Protein AF-A0A2V7A3V3-F1 (afdb_monomer_lite)

Structure (mmCIF, N/CA/C/O backbone):
data_AF-A0A2V7A3V3-F1
#
_entry.id   AF-A0A2V7A3V3-F1
#
loop_
_atom_site.group_PDB
_atom_site.id
_atom_site.type_symbol
_atom_site.label_atom_id
_atom_site.label_alt_id
_atom_site.label_comp_id
_atom_site.label_asym_id
_atom_site.label_entity_id
_atom_site.label_seq_id
_atom_site.pdbx_PDB_ins_code
_atom_site.Cartn_x
_atom_site.Cartn_y
_atom_site.Cartn_z
_atom_site.occupancy
_atom_site.B_iso_or_equiv
_atom_site.auth_seq_id
_atom_site.auth_comp_id
_atom_site.auth_asym_id
_atom_site.auth_atom_id
_atom_site.pdbx_PDB_model_num
ATOM 1 N N . MET A 1 1 ? 21.902 1.970 -16.584 1.00 77.25 1 MET A N 1
ATOM 2 C CA . MET A 1 1 ? 20.465 1.718 -16.342 1.00 77.25 1 MET A CA 1
ATOM 3 C C . MET A 1 1 ? 19.648 1.904 -17.606 1.00 77.25 1 MET A C 1
ATOM 5 O O . MET A 1 1 ? 19.144 0.913 -18.102 1.00 77.25 1 MET A O 1
ATOM 9 N N . VAL A 1 2 ? 19.573 3.118 -18.172 1.00 84.94 2 VAL A N 1
ATOM 10 C CA . VAL A 1 2 ? 18.713 3.407 -19.340 1.00 84.94 2 VAL A CA 1
ATOM 11 C C . VAL A 1 2 ? 19.035 2.524 -20.550 1.00 84.94 2 VAL A C 1
ATOM 13 O O . VAL A 1 2 ? 18.157 1.834 -21.046 1.00 84.94 2 VAL A O 1
ATOM 16 N N . HIS A 1 3 ? 20.302 2.446 -20.965 1.00 87.75 3 HIS A N 1
ATOM 17 C CA . HIS A 1 3 ? 20.702 1.593 -22.096 1.00 87.75 3 HIS A CA 1
ATOM 18 C C . HIS A 1 3 ? 20.545 0.089 -21.841 1.00 87.75 3 HIS A C 1
ATOM 20 O O . HIS A 1 3 ? 20.421 -0.682 -22.783 1.00 87.75 3 HIS A O 1
ATOM 26 N N . THR A 1 4 ? 20.586 -0.340 -20.576 1.00 89.12 4 THR A N 1
ATOM 27 C CA . THR A 1 4 ? 20.538 -1.759 -20.202 1.00 89.12 4 THR A CA 1
ATOM 28 C C . THR A 1 4 ? 19.137 -2.227 -19.818 1.00 89.12 4 THR A C 1
ATOM 30 O O . THR A 1 4 ? 18.958 -3.419 -19.594 1.00 89.12 4 THR A O 1
ATOM 33 N N . GLY A 1 5 ? 18.174 -1.313 -19.646 1.00 88.62 5 GLY A N 1
ATOM 34 C CA . GLY A 1 5 ? 16.851 -1.605 -19.081 1.00 88.62 5 GLY A CA 1
ATOM 35 C C . GLY A 1 5 ? 16.877 -2.127 -17.637 1.00 88.62 5 GLY A C 1
ATOM 36 O O . GLY A 1 5 ? 15.858 -2.576 -17.126 1.00 88.62 5 GLY A O 1
ATOM 37 N N . LYS A 1 6 ? 18.039 -2.094 -16.970 1.00 91.19 6 LYS A N 1
ATOM 38 C CA . LYS A 1 6 ? 18.221 -2.601 -15.602 1.00 91.19 6 LYS A CA 1
ATOM 39 C C . LYS A 1 6 ? 18.203 -1.437 -14.631 1.00 91.19 6 LYS A C 1
ATOM 41 O O . LYS A 1 6 ? 19.107 -0.598 -14.678 1.00 91.19 6 LYS A O 1
ATOM 46 N N . TYR A 1 7 ? 17.202 -1.424 -13.761 1.00 90.38 7 TYR A N 1
ATOM 47 C CA . TYR A 1 7 ? 16.979 -0.393 -12.755 1.00 90.38 7 TYR A CA 1
ATOM 48 C C . TYR A 1 7 ? 17.013 -1.014 -11.350 1.00 90.38 7 TYR A C 1
ATOM 50 O O . TYR A 1 7 ? 15.969 -1.418 -10.834 1.00 90.38 7 TYR A O 1
ATOM 58 N N . PRO A 1 8 ? 18.203 -1.153 -10.732 1.00 87.50 8 PRO A N 1
ATOM 59 C CA . PRO A 1 8 ? 18.327 -1.716 -9.392 1.00 87.50 8 PRO A CA 1
ATOM 60 C C . PRO A 1 8 ? 17.521 -0.916 -8.369 1.00 87.50 8 PRO A C 1
ATOM 62 O O . PRO A 1 8 ? 17.554 0.311 -8.375 1.00 87.50 8 PRO A O 1
ATOM 65 N N . GLY A 1 9 ? 16.798 -1.617 -7.496 1.00 82.38 9 GLY A N 1
ATOM 66 C CA . GLY A 1 9 ? 15.999 -1.005 -6.430 1.00 82.38 9 GLY A CA 1
ATOM 67 C C . GLY A 1 9 ? 14.654 -0.411 -6.865 1.00 82.38 9 GLY A C 1
ATOM 68 O O . GLY A 1 9 ? 13.915 0.040 -5.998 1.00 82.38 9 GLY A O 1
ATOM 69 N N . LEU A 1 10 ? 14.306 -0.421 -8.161 1.00 87.19 10 LEU A N 1
ATOM 70 C CA . LEU A 1 10 ? 13.029 0.134 -8.648 1.00 87.19 10 LEU A CA 1
ATOM 71 C C . LEU A 1 10 ? 11.873 -0.876 -8.660 1.00 87.19 10 LEU A C 1
ATOM 73 O O . LEU A 1 10 ? 10.713 -0.472 -8.703 1.00 87.19 10 LEU A O 1
ATOM 77 N N . TYR A 1 11 ? 12.167 -2.175 -8.638 1.00 87.62 11 TYR A N 1
ATOM 78 C CA . TYR A 1 11 ? 11.153 -3.223 -8.615 1.00 87.62 11 TYR A CA 1
ATOM 79 C C . TYR A 1 11 ? 11.307 -4.074 -7.358 1.00 87.62 11 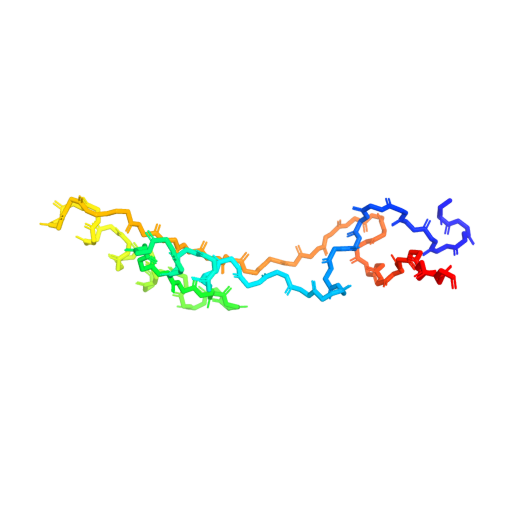TYR A C 1
ATOM 81 O O . TYR A 1 11 ? 12.293 -4.791 -7.203 1.00 87.62 11 TYR A O 1
ATOM 89 N N . LEU A 1 12 ? 10.327 -3.965 -6.461 1.00 82.62 12 LEU A N 1
ATOM 90 C CA . LEU A 1 12 ? 10.259 -4.702 -5.194 1.00 82.62 12 LEU A CA 1
ATOM 91 C C . LEU A 1 12 ? 9.105 -5.719 -5.183 1.00 82.62 12 LEU A C 1
ATOM 93 O O . LEU A 1 12 ? 8.814 -6.305 -4.148 1.00 82.62 12 LEU A O 1
ATOM 97 N N . ASP A 1 13 ? 8.465 -5.939 -6.336 1.00 86.94 13 ASP A N 1
ATOM 98 C CA . ASP A 1 13 ? 7.221 -6.706 -6.457 1.00 86.94 13 ASP A CA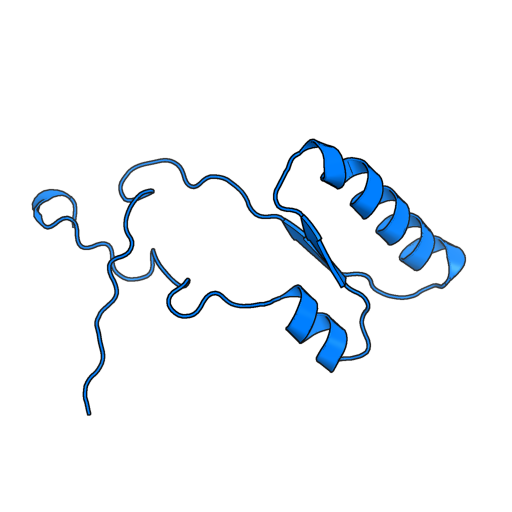 1
ATOM 99 C C . ASP A 1 13 ? 7.426 -8.186 -6.849 1.00 86.94 13 ASP A C 1
ATOM 101 O O . ASP A 1 13 ? 6.512 -8.845 -7.348 1.00 86.94 13 ASP A O 1
ATOM 105 N N . ALA A 1 14 ? 8.610 -8.744 -6.573 1.00 85.44 14 ALA A N 1
ATOM 106 C CA . ALA A 1 14 ? 8.939 -10.157 -6.794 1.00 85.44 14 ALA A CA 1
ATOM 107 C C . ALA A 1 14 ? 9.488 -10.838 -5.519 1.00 85.44 14 ALA A C 1
ATOM 109 O O . ALA A 1 14 ? 10.698 -11.040 -5.408 1.00 85.44 14 ALA A O 1
ATOM 110 N N . PRO A 1 15 ? 8.618 -11.230 -4.564 1.00 86.50 15 PRO A N 1
ATOM 111 C CA . PRO A 1 15 ? 7.158 -11.092 -4.583 1.00 86.50 15 PRO A CA 1
ATOM 112 C C . PRO A 1 15 ? 6.672 -9.718 -4.097 1.00 86.50 15 PRO A C 1
ATOM 114 O O . PRO A 1 15 ? 7.310 -9.076 -3.268 1.00 86.50 15 PRO A O 1
ATOM 117 N N . ALA A 1 16 ? 5.498 -9.298 -4.575 1.00 87.81 16 ALA A N 1
ATOM 118 C CA . ALA A 1 16 ? 4.824 -8.099 -4.089 1.00 87.81 16 ALA A CA 1
ATOM 119 C C . ALA A 1 16 ? 4.476 -8.223 -2.606 1.00 87.81 16 ALA A C 1
ATOM 121 O O . ALA A 1 16 ? 3.965 -9.248 -2.149 1.00 87.81 16 ALA A O 1
ATOM 122 N N . THR A 1 17 ? 4.735 -7.152 -1.859 1.00 91.25 17 THR A N 1
ATOM 123 C CA . THR A 1 17 ? 4.440 -7.108 -0.426 1.00 91.25 17 THR A CA 1
ATOM 124 C C . THR A 1 17 ? 2.944 -6.868 -0.199 1.00 91.25 17 THR A C 1
ATOM 126 O O . THR A 1 17 ? 2.390 -5.867 -0.659 1.00 91.25 17 THR A O 1
ATOM 129 N N . ASP A 1 18 ? 2.285 -7.765 0.541 1.00 93.50 18 ASP A N 1
ATOM 130 C CA . ASP A 1 18 ? 0.909 -7.572 1.021 1.00 93.50 18 ASP A CA 1
ATOM 131 C C . ASP A 1 18 ? 0.909 -6.728 2.306 1.00 93.50 18 ASP A C 1
ATOM 133 O O . ASP A 1 18 ? 0.888 -7.254 3.421 1.00 93.50 18 ASP A O 1
ATOM 137 N N . TYR A 1 19 ? 0.945 -5.401 2.163 1.00 95.94 19 TYR A N 1
ATOM 138 C CA . TYR A 1 19 ? 0.937 -4.482 3.307 1.00 95.94 19 TYR A CA 1
ATOM 139 C C . TYR A 1 19 ? -0.354 -4.559 4.129 1.00 95.94 19 TYR A C 1
ATOM 141 O O . TYR A 1 19 ? -0.312 -4.399 5.349 1.00 95.94 19 TYR A O 1
ATOM 149 N N . ALA A 1 20 ? -1.493 -4.846 3.494 1.00 96.69 20 ALA A N 1
ATOM 150 C CA . ALA A 1 20 ? -2.752 -5.045 4.204 1.00 96.69 20 ALA A CA 1
ATOM 151 C C . ALA A 1 20 ? -2.710 -6.335 5.045 1.00 96.69 20 ALA A C 1
ATOM 153 O O . ALA A 1 20 ? -3.175 -6.355 6.183 1.00 96.69 20 ALA A O 1
ATOM 154 N N . GLY A 1 21 ? -2.111 -7.404 4.519 1.00 96.75 21 GLY A N 1
ATOM 155 C CA . GLY A 1 21 ? -1.831 -8.639 5.255 1.00 96.75 21 GLY A CA 1
ATOM 156 C C . GLY A 1 21 ? -0.873 -8.436 6.421 1.00 96.75 21 GLY A C 1
ATOM 157 O O . GLY A 1 21 ? -1.153 -8.913 7.522 1.00 96.75 21 GLY A O 1
ATOM 158 N N . LEU A 1 22 ? 0.203 -7.673 6.213 1.00 96.94 22 LEU A N 1
ATOM 159 C CA . LEU A 1 22 ? 1.132 -7.299 7.282 1.00 96.94 22 LEU A CA 1
ATOM 160 C C . LEU A 1 22 ? 0.435 -6.496 8.386 1.00 96.94 22 LEU A C 1
ATOM 162 O O . LEU A 1 22 ? 0.646 -6.776 9.561 1.00 96.94 22 LEU A O 1
ATOM 166 N N . ALA A 1 23 ? -0.438 -5.548 8.037 1.00 97.75 23 ALA A N 1
ATOM 167 C CA . ALA A 1 23 ? -1.238 -4.823 9.023 1.00 97.75 23 ALA A CA 1
ATOM 168 C C . ALA A 1 23 ? -2.110 -5.786 9.846 1.00 97.75 23 ALA A C 1
ATOM 170 O O . ALA A 1 23 ? -2.077 -5.763 11.081 1.00 97.75 23 ALA A O 1
ATOM 171 N N . ARG A 1 24 ? -2.811 -6.707 9.168 1.00 97.62 24 ARG A N 1
ATOM 172 C CA . ARG A 1 24 ? -3.665 -7.711 9.823 1.00 97.62 24 ARG A CA 1
ATOM 173 C C . ARG A 1 24 ? -2.882 -8.615 10.767 1.00 97.62 24 ARG A C 1
ATOM 175 O O . ARG A 1 24 ? -3.388 -8.940 11.838 1.00 97.62 24 ARG A O 1
ATOM 182 N N . SER A 1 25 ? -1.643 -8.975 10.430 1.00 97.88 25 SER A N 1
ATOM 183 C CA . SER A 1 25 ? -0.797 -9.787 11.314 1.00 97.88 25 SER A CA 1
ATOM 184 C C . SER A 1 25 ? -0.435 -9.073 12.623 1.00 97.88 25 SER A C 1
ATOM 186 O O . SER A 1 25 ? -0.055 -9.735 13.583 1.00 97.88 25 SER A O 1
ATOM 188 N N . GLN A 1 26 ? -0.537 -7.741 12.665 1.00 97.31 26 GLN A N 1
ATOM 189 C CA . GLN A 1 26 ? -0.309 -6.913 13.854 1.00 97.31 26 GLN A CA 1
ATOM 190 C C . GLN A 1 26 ? -1.619 -6.523 14.563 1.00 97.31 26 GLN A C 1
ATOM 192 O O . GLN A 1 26 ? -1.617 -5.664 15.441 1.00 97.31 26 GLN A O 1
ATOM 197 N N . GLY A 1 27 ? -2.754 -7.118 14.177 1.00 97.19 27 GLY A N 1
ATOM 198 C CA . GLY A 1 27 ? -4.070 -6.784 14.730 1.00 97.19 27 GLY A CA 1
ATOM 199 C C . GLY A 1 27 ? -4.670 -5.481 14.191 1.00 97.19 27 GLY A C 1
ATOM 200 O O . GLY A 1 27 ? -5.646 -4.985 14.752 1.00 97.19 27 GLY A O 1
ATOM 201 N N . VAL A 1 28 ? -4.111 -4.925 13.112 1.00 98.25 28 VAL A N 1
ATOM 202 C CA . VAL A 1 28 ? -4.618 -3.719 12.448 1.00 98.25 28 VAL A CA 1
ATOM 203 C C . VAL A 1 28 ? -5.435 -4.122 11.226 1.00 98.25 28 VAL A C 1
ATOM 205 O O . VAL A 1 28 ? -4.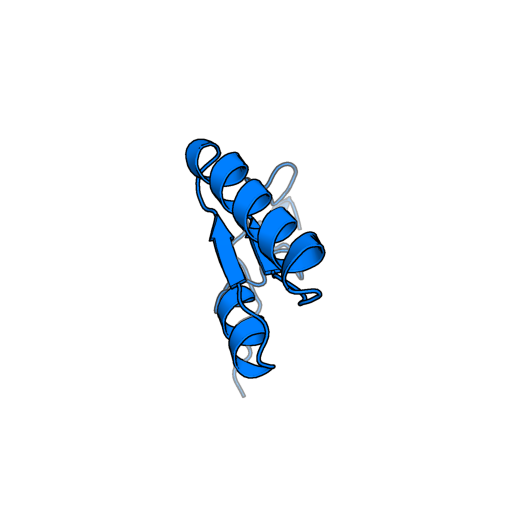955 -4.830 10.345 1.00 98.25 28 VAL A O 1
ATOM 208 N N . GLU A 1 29 ? -6.685 -3.672 11.149 1.00 97.81 29 GLU A N 1
ATOM 209 C CA . GLU A 1 29 ? -7.490 -3.887 9.947 1.00 97.81 29 GLU A CA 1
ATOM 210 C C . GLU A 1 29 ? -6.891 -3.122 8.762 1.00 97.81 29 GLU A C 1
ATOM 212 O O . GLU A 1 29 ? -6.403 -1.997 8.896 1.00 97.81 29 GLU A O 1
ATOM 217 N N . GLY A 1 30 ? -6.936 -3.732 7.581 1.00 96.56 30 GLY A N 1
ATOM 218 C CA . GLY A 1 30 ? -6.479 -3.066 6.378 1.00 96.56 30 GLY A CA 1
ATOM 219 C C . GLY A 1 30 ? -6.915 -3.750 5.097 1.00 96.56 30 GLY A C 1
ATOM 220 O O . GLY A 1 30 ? -7.189 -4.956 5.067 1.00 96.56 30 GLY A O 1
ATOM 221 N N . GLU A 1 31 ? -6.954 -2.954 4.036 1.00 97.81 31 GLU A N 1
ATOM 222 C CA . GLU A 1 31 ? -7.405 -3.343 2.703 1.00 97.81 31 GLU A CA 1
ATOM 223 C C . GLU A 1 31 ? -6.500 -2.768 1.608 1.00 97.81 31 GLU A C 1
ATOM 225 O O . GLU A 1 31 ? -5.821 -1.760 1.810 1.00 97.81 31 GLU A O 1
ATOM 230 N N . THR A 1 32 ? -6.512 -3.402 0.434 1.00 97.56 32 THR A N 1
ATOM 231 C CA . THR A 1 32 ? -5.788 -2.925 -0.749 1.00 97.56 32 THR A CA 1
ATOM 232 C C . THR A 1 32 ? -6.765 -2.316 -1.747 1.00 97.56 32 THR A C 1
ATOM 234 O O . THR A 1 32 ? -7.686 -2.992 -2.209 1.00 97.56 32 THR A O 1
ATOM 237 N N . VAL A 1 33 ? -6.523 -1.069 -2.145 1.00 98.00 33 VAL A N 1
ATOM 238 C CA . VAL A 1 33 ? -7.292 -0.365 -3.178 1.00 98.00 33 VAL A CA 1
ATOM 239 C C . VAL A 1 33 ? -6.521 -0.421 -4.491 1.00 98.00 33 VAL A C 1
ATOM 241 O O . VAL A 1 33 ? -5.391 0.056 -4.577 1.00 98.00 33 VAL A O 1
ATOM 244 N N . LYS A 1 34 ? -7.133 -1.009 -5.524 1.00 96.38 34 LYS A N 1
ATOM 245 C CA . LYS A 1 34 ? -6.515 -1.167 -6.856 1.00 96.38 34 LYS A CA 1
ATOM 246 C C . LYS A 1 34 ? -7.062 -0.208 -7.908 1.00 96.38 34 LYS A C 1
ATOM 248 O O . LYS A 1 34 ? -6.421 -0.009 -8.933 1.00 96.38 34 LYS A O 1
ATOM 253 N N . ILE A 1 35 ? -8.248 0.350 -7.677 1.00 96.75 35 ILE A N 1
ATOM 254 C CA . ILE A 1 35 ? -8.914 1.267 -8.600 1.00 96.75 35 ILE A CA 1
ATOM 255 C C . ILE A 1 35 ? -9.429 2.489 -7.848 1.00 96.75 35 ILE A C 1
ATOM 257 O O . ILE A 1 35 ? -9.867 2.394 -6.703 1.00 96.75 35 ILE A O 1
ATOM 261 N N . LEU A 1 36 ? -9.424 3.637 -8.525 1.00 96.44 36 LEU A N 1
ATOM 262 C CA . LEU A 1 36 ? -9.806 4.920 -7.933 1.00 96.44 36 LEU A CA 1
ATOM 263 C C . LEU A 1 36 ? -11.228 4.914 -7.348 1.00 96.44 36 LEU A C 1
ATOM 265 O O . LEU A 1 36 ? -11.463 5.520 -6.308 1.00 96.44 36 LEU A O 1
ATOM 269 N N . LYS A 1 37 ? -12.161 4.192 -7.984 1.00 97.94 37 LYS A N 1
ATOM 270 C CA . LYS A 1 37 ? -13.566 4.099 -7.556 1.00 97.94 37 LYS A CA 1
ATOM 271 C C . LYS A 1 37 ? -13.725 3.586 -6.117 1.00 97.94 37 LYS A C 1
ATOM 273 O O . LYS A 1 37 ? -14.667 3.981 -5.438 1.00 97.94 37 LYS A O 1
ATOM 278 N N . ASP A 1 38 ? -12.806 2.746 -5.651 1.00 98.00 38 ASP A N 1
ATOM 279 C CA . ASP A 1 38 ? -12.906 2.116 -4.331 1.00 98.00 38 ASP A CA 1
ATOM 280 C C . ASP A 1 38 ? -12.231 2.952 -3.231 1.00 98.00 38 ASP A C 1
ATOM 282 O O . ASP A 1 38 ? -12.470 2.723 -2.041 1.00 98.00 38 ASP A O 1
ATOM 286 N N . LEU A 1 39 ? -11.419 3.947 -3.614 1.00 98.06 39 LEU A N 1
ATOM 287 C CA . LEU A 1 39 ? -10.603 4.7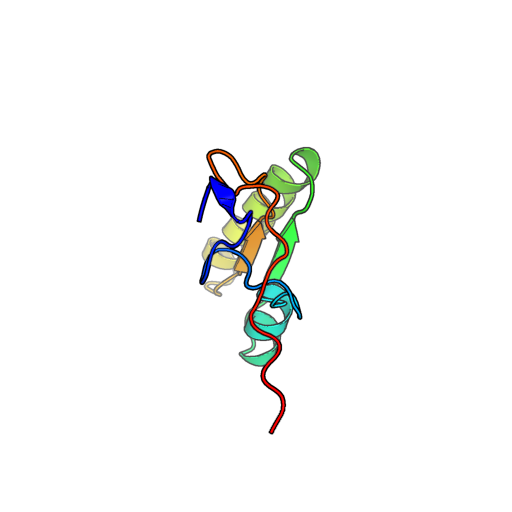32 -2.689 1.00 98.06 39 LEU A CA 1
ATOM 288 C C . LEU A 1 39 ? -11.453 5.531 -1.699 1.00 98.06 39 LEU A C 1
ATOM 290 O O . LEU A 1 39 ? -11.169 5.519 -0.504 1.00 98.06 39 LEU A O 1
ATOM 294 N N . GLU A 1 40 ? -12.513 6.194 -2.168 1.00 98.38 40 GLU A N 1
ATOM 295 C CA . GLU A 1 40 ? -13.383 6.980 -1.285 1.00 98.38 40 GLU A CA 1
ATOM 296 C C . GLU A 1 40 ? -14.038 6.093 -0.214 1.00 98.38 40 GLU A C 1
ATOM 298 O O . GLU A 1 40 ? -14.075 6.449 0.965 1.00 98.38 40 GLU A O 1
ATOM 303 N N . GLY A 1 41 ? -14.509 4.907 -0.608 1.00 98.56 41 GLY A N 1
ATOM 304 C CA . GLY A 1 41 ? -15.095 3.941 0.318 1.00 98.56 41 GLY A CA 1
ATOM 305 C C . GLY A 1 41 ? -14.095 3.471 1.376 1.00 98.56 41 GLY A C 1
ATOM 306 O O . GLY A 1 41 ? -14.443 3.409 2.556 1.00 98.56 41 GLY A O 1
ATOM 307 N N . ALA A 1 42 ? -12.855 3.184 0.970 1.00 98.31 42 ALA A N 1
ATOM 308 C CA . ALA A 1 42 ? -11.789 2.773 1.883 1.00 98.31 42 ALA A CA 1
ATOM 309 C C . ALA A 1 42 ? -11.412 3.888 2.868 1.00 98.31 42 ALA A C 1
ATOM 311 O O . ALA A 1 42 ? -11.300 3.646 4.071 1.00 98.31 42 ALA A O 1
ATOM 312 N N . LEU A 1 43 ? -11.300 5.128 2.383 1.00 98.56 43 LEU A N 1
ATOM 313 C CA . LEU A 1 43 ? -11.032 6.296 3.224 1.00 98.56 43 LEU A CA 1
ATOM 314 C C . LEU A 1 43 ? -12.140 6.509 4.259 1.00 98.56 43 LEU A C 1
ATOM 316 O O . LEU A 1 43 ? -11.838 6.707 5.434 1.00 98.56 43 LEU A O 1
ATOM 320 N N . ARG A 1 44 ? -13.416 6.406 3.862 1.00 98.50 44 ARG A N 1
ATOM 321 C CA . ARG A 1 44 ? -14.554 6.509 4.795 1.00 98.50 44 ARG A CA 1
ATOM 322 C C . ARG A 1 44 ? -14.487 5.446 5.895 1.00 98.50 44 ARG A C 1
ATOM 324 O O . ARG A 1 44 ? -14.668 5.785 7.061 1.00 98.50 44 ARG A O 1
ATOM 331 N N . ARG A 1 45 ? -14.167 4.191 5.551 1.00 98.12 45 ARG A N 1
ATOM 332 C CA . ARG A 1 45 ? -13.969 3.114 6.543 1.00 98.12 45 ARG A CA 1
ATOM 333 C C . ARG A 1 45 ? -12.816 3.418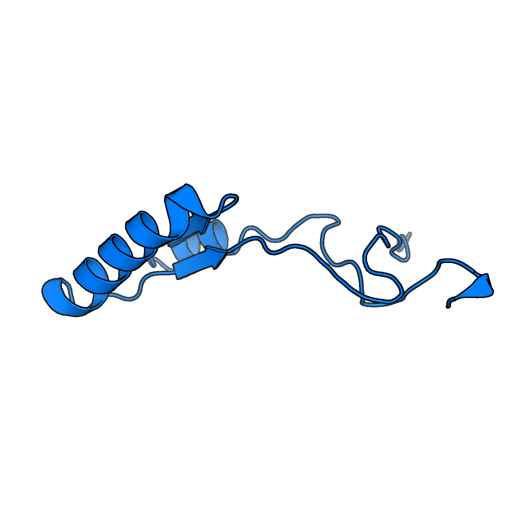 7.499 1.00 98.12 45 ARG A C 1
ATOM 335 O O . ARG A 1 45 ? -12.984 3.266 8.706 1.00 98.12 45 ARG A O 1
ATOM 342 N N . GLY A 1 46 ? -11.681 3.890 6.985 1.00 97.88 46 GLY A N 1
ATOM 343 C CA . GLY A 1 46 ? -10.534 4.271 7.813 1.00 97.88 46 GLY A CA 1
ATOM 344 C C . GLY A 1 46 ? -10.838 5.431 8.765 1.00 97.88 46 GLY A C 1
ATOM 345 O O . GLY A 1 46 ? -10.477 5.380 9.942 1.00 97.88 46 GLY A O 1
ATOM 346 N N . VAL A 1 47 ? -11.558 6.453 8.292 1.00 98.38 47 VAL A N 1
ATOM 347 C CA . VAL A 1 47 ? -12.019 7.566 9.138 1.00 98.38 47 VAL A CA 1
ATOM 348 C C . VAL A 1 47 ? -12.960 7.063 10.231 1.00 98.38 47 VAL A C 1
ATOM 350 O O . VAL A 1 47 ? -12.775 7.408 11.396 1.00 98.38 47 VAL A O 1
ATOM 353 N N . ASP A 1 48 ? -13.926 6.208 9.902 1.00 98.31 48 ASP A N 1
ATOM 354 C CA . ASP A 1 48 ? -14.836 5.636 10.899 1.00 98.31 48 ASP A CA 1
ATOM 355 C C . ASP A 1 48 ? -14.079 4.800 11.949 1.00 98.31 48 ASP A C 1
ATOM 357 O O . ASP A 1 48 ? -14.314 4.966 13.146 1.00 98.31 48 ASP A O 1
ATOM 361 N N . LYS A 1 49 ? -13.111 3.969 11.536 1.00 97.75 49 LYS A N 1
ATOM 362 C CA . LYS A 1 49 ? -12.265 3.169 12.445 1.00 97.75 49 LYS A CA 1
ATOM 363 C C . LYS A 1 49 ? -11.446 4.037 13.401 1.00 97.75 49 LYS A C 1
ATOM 365 O O . LYS A 1 49 ? -11.429 3.797 14.609 1.00 97.75 49 LYS A O 1
ATOM 370 N N . THR A 1 50 ? -10.801 5.070 12.872 1.00 97.19 50 THR A N 1
ATOM 371 C CA . THR A 1 50 ? -9.942 5.960 13.668 1.00 97.19 50 THR A CA 1
ATOM 372 C C . THR A 1 50 ? -10.744 6.861 14.602 1.00 97.19 50 THR A C 1
ATOM 374 O O . THR A 1 50 ? -10.358 7.037 15.753 1.00 97.19 50 THR A O 1
ATOM 377 N N . THR A 1 51 ? -11.883 7.394 14.155 1.00 97.94 51 THR A N 1
ATOM 378 C CA . THR A 1 51 ? -12.663 8.374 14.932 1.00 97.94 51 THR A CA 1
ATOM 379 C C . THR A 1 51 ? -13.690 7.750 15.873 1.00 97.94 51 THR A C 1
ATOM 381 O O . THR A 1 51 ? -13.941 8.310 16.938 1.00 97.94 51 THR A O 1
ATOM 384 N N . ARG A 1 52 ? -14.289 6.605 15.516 1.00 97.88 52 ARG A N 1
ATOM 385 C CA . ARG A 1 52 ? -15.335 5.959 16.333 1.00 97.88 52 ARG A CA 1
ATOM 386 C C . ARG A 1 52 ? -14.804 4.835 17.206 1.00 97.88 52 ARG A C 1
ATOM 388 O O . ARG A 1 52 ? -15.292 4.657 18.316 1.00 97.88 52 ARG A O 1
ATOM 395 N N . GLU A 1 53 ? -13.831 4.072 16.713 1.00 96.88 53 GLU A N 1
ATOM 396 C CA . GLU A 1 53 ? -13.277 2.927 17.447 1.00 96.88 53 GLU A CA 1
ATOM 397 C C . GLU A 1 53 ? -11.934 3.235 18.117 1.00 96.88 53 GLU A C 1
ATOM 399 O O . GLU A 1 53 ? -11.461 2.418 18.903 1.00 96.88 53 GLU A O 1
ATOM 404 N N . ASN A 1 54 ? -11.320 4.390 17.823 1.00 97.19 54 ASN A N 1
ATOM 405 C CA . ASN A 1 54 ? -9.963 4.738 18.256 1.00 97.19 54 ASN A CA 1
ATOM 406 C C . ASN A 1 54 ? -8.940 3.639 17.900 1.00 97.19 54 ASN A C 1
ATOM 408 O O . ASN A 1 54 ? -8.069 3.284 18.697 1.00 97.19 54 ASN A O 1
ATOM 412 N N . LYS A 1 55 ? -9.084 3.057 16.701 1.00 97.50 55 LYS A N 1
ATOM 413 C CA . LYS A 1 55 ? -8.204 2.005 16.179 1.00 97.50 55 LYS A CA 1
ATOM 414 C C . LYS A 1 55 ? -7.474 2.464 14.917 1.00 97.50 55 LYS A C 1
ATOM 416 O O . LYS A 1 55 ? -8.057 3.193 14.112 1.00 97.50 55 LYS A O 1
ATOM 421 N N . PRO A 1 56 ? -6.229 2.008 14.699 1.00 97.56 56 PRO A N 1
ATOM 422 C CA . PRO A 1 56 ? -5.539 2.217 13.432 1.00 97.56 56 PRO A CA 1
ATOM 423 C C . PRO A 1 56 ? -6.220 1.448 12.288 1.00 97.56 56 PRO A C 1
ATOM 425 O O . PRO A 1 56 ? -6.866 0.421 12.509 1.00 97.56 56 PRO A O 1
ATOM 428 N N . TYR A 1 57 ? -6.035 1.935 11.061 1.00 98.06 57 TYR A N 1
ATOM 429 C CA . TYR A 1 57 ? -6.511 1.303 9.830 1.00 98.06 57 TYR A CA 1
ATOM 430 C C . TYR A 1 57 ? -5.501 1.532 8.703 1.00 98.06 57 TYR A C 1
ATOM 432 O O . TYR A 1 57 ? -4.985 2.643 8.566 1.00 98.06 57 TYR A O 1
ATOM 440 N N . VAL A 1 58 ? -5.218 0.507 7.897 1.00 98.31 58 VAL A N 1
ATOM 441 C CA . VAL A 1 58 ? -4.277 0.599 6.767 1.00 98.31 58 VAL A CA 1
ATOM 442 C C . VAL A 1 58 ? -5.015 0.527 5.435 1.00 98.31 58 VAL A C 1
ATOM 444 O O . VAL A 1 58 ? -5.823 -0.367 5.201 1.00 98.31 58 VAL A O 1
ATOM 447 N N . ILE A 1 59 ? -4.679 1.443 4.529 1.00 98.25 59 ILE A N 1
ATOM 448 C CA . ILE A 1 59 ? -5.119 1.407 3.133 1.00 98.25 59 ILE A CA 1
ATOM 449 C C . ILE A 1 59 ? -3.868 1.296 2.256 1.00 98.25 59 ILE A C 1
ATOM 451 O O . ILE A 1 59 ? -3.102 2.251 2.139 1.00 98.25 59 ILE A O 1
ATOM 455 N N . ASP A 1 60 ? -3.655 0.131 1.648 1.00 97.25 60 ASP A N 1
ATOM 456 C CA . ASP A 1 60 ? -2.592 -0.112 0.665 1.00 97.25 60 ASP A CA 1
ATOM 457 C C . ASP A 1 60 ? -3.097 0.292 -0.727 1.00 97.25 60 ASP A C 1
ATOM 459 O O . ASP A 1 60 ? -3.853 -0.438 -1.370 1.00 97.25 60 ASP A O 1
ATOM 463 N N . VAL A 1 61 ? -2.736 1.491 -1.184 1.00 97.00 61 VAL A N 1
ATOM 464 C CA . VAL A 1 61 ? -3.200 2.030 -2.470 1.00 97.00 61 VAL A CA 1
ATOM 465 C C . VAL A 1 61 ? -2.201 1.688 -3.568 1.00 97.00 61 VAL A C 1
ATOM 467 O O . VAL A 1 61 ? -1.056 2.141 -3.544 1.00 97.00 61 VAL A O 1
ATOM 470 N N . LYS A 1 62 ? -2.642 0.932 -4.577 1.00 93.56 62 LYS A N 1
ATOM 471 C CA . LYS A 1 62 ? -1.840 0.698 -5.781 1.00 93.56 62 LYS A CA 1
ATOM 472 C C . LYS A 1 62 ? -1.946 1.904 -6.704 1.00 93.56 62 LYS A C 1
ATOM 474 O O . LYS A 1 62 ? -3.039 2.305 -7.096 1.00 93.56 62 LYS A O 1
ATOM 479 N N . VAL A 1 63 ? -0.792 2.460 -7.052 1.00 92.19 63 VAL A N 1
ATOM 480 C CA . VAL A 1 63 ? -0.662 3.605 -7.955 1.00 92.19 63 VAL A CA 1
ATOM 481 C C . VAL A 1 63 ? 0.113 3.203 -9.200 1.00 92.19 63 VAL A C 1
ATOM 483 O O . VAL A 1 63 ? 0.921 2.271 -9.179 1.00 92.19 63 VAL A O 1
ATOM 486 N N . GLN A 1 64 ? -0.141 3.909 -10.297 1.00 91.62 64 GLN A N 1
ATOM 487 C CA . GLN A 1 64 ? 0.658 3.761 -11.503 1.00 91.62 64 GLN A CA 1
ATOM 488 C C . GLN A 1 64 ? 2.093 4.240 -11.241 1.00 91.62 64 GLN A C 1
ATOM 490 O O . GLN A 1 64 ? 2.320 5.206 -10.514 1.00 91.62 64 GLN A O 1
ATOM 495 N N . ARG A 1 65 ? 3.064 3.545 -11.835 1.00 90.69 65 ARG A N 1
ATOM 496 C CA . ARG A 1 65 ? 4.468 3.967 -11.856 1.00 90.69 65 ARG A CA 1
ATOM 497 C C . ARG A 1 65 ? 4.681 4.872 -13.063 1.00 90.69 65 ARG A C 1
ATOM 499 O O . ARG A 1 65 ? 4.190 4.567 -14.147 1.00 90.69 65 ARG A O 1
ATOM 506 N N . GLU A 1 66 ? 5.431 5.952 -12.886 1.00 93.19 66 GLU A N 1
ATOM 507 C CA . GLU A 1 66 ? 5.717 6.926 -13.942 1.00 93.19 66 GLU A CA 1
ATOM 508 C C . GLU A 1 66 ? 7.209 7.277 -13.984 1.00 93.19 66 GLU A C 1
ATOM 510 O O . GLU A 1 66 ? 7.941 7.090 -13.010 1.00 93.19 66 GLU A O 1
ATOM 515 N N . GLY A 1 67 ? 7.668 7.779 -15.133 1.00 92.31 67 GLY A N 1
ATOM 516 C CA . GLY A 1 67 ? 9.058 8.179 -15.351 1.00 92.31 67 GLY A CA 1
ATOM 517 C C . GLY A 1 67 ? 9.973 7.075 -15.892 1.00 92.31 67 GLY A C 1
ATOM 518 O O . GLY A 1 67 ? 9.551 5.994 -16.305 1.00 92.31 67 GLY A O 1
ATOM 519 N N . VAL A 1 68 ? 11.272 7.376 -15.942 1.00 91.94 68 VAL A N 1
ATOM 520 C CA . VAL A 1 68 ? 12.285 6.484 -16.522 1.00 91.94 68 VAL A CA 1
ATOM 521 C C . VAL A 1 68 ? 12.436 5.228 -15.659 1.00 91.94 68 VAL A C 1
ATOM 523 O O . VAL A 1 68 ? 12.830 5.311 -14.500 1.00 91.94 68 VAL A O 1
ATOM 526 N N . GLY A 1 69 ? 12.179 4.058 -16.249 1.00 90.38 69 GLY A N 1
ATOM 527 C CA . GLY A 1 69 ? 12.223 2.774 -15.541 1.00 90.38 69 GLY A CA 1
ATOM 528 C C . GLY A 1 69 ? 10.910 2.376 -14.863 1.00 90.38 69 GLY A C 1
ATOM 529 O O . GLY A 1 69 ? 10.897 1.365 -14.164 1.00 90.38 69 GLY A O 1
ATOM 530 N N . ALA A 1 70 ? 9.812 3.109 -15.091 1.00 92.31 70 ALA A N 1
ATOM 531 C CA . ALA A 1 70 ? 8.486 2.793 -14.552 1.00 92.31 70 ALA A CA 1
ATOM 532 C C . ALA A 1 70 ? 8.007 1.375 -14.892 1.00 92.31 70 ALA A C 1
ATOM 534 O O . ALA A 1 70 ? 7.409 0.714 -14.050 1.00 92.31 70 ALA A O 1
ATOM 535 N N . ASP A 1 71 ? 8.330 0.881 -16.088 1.00 90.31 71 ASP A N 1
ATOM 536 C CA . ASP A 1 71 ? 7.950 -0.462 -16.536 1.00 90.31 71 ASP A CA 1
ATOM 537 C C . ASP A 1 71 ? 8.954 -1.545 -16.122 1.00 90.31 71 ASP A C 1
ATOM 539 O O . ASP A 1 71 ? 8.765 -2.721 -16.431 1.00 90.31 71 ASP A O 1
ATOM 543 N N . SER A 1 72 ? 10.027 -1.183 -15.410 1.00 91.19 72 SER A N 1
ATOM 544 C CA . SER A 1 72 ? 11.031 -2.150 -14.974 1.00 91.19 72 SER A CA 1
ATOM 545 C C . SER A 1 72 ? 10.396 -3.190 -14.055 1.00 91.19 72 SER A C 1
ATOM 547 O O . SER A 1 72 ? 9.830 -2.864 -13.011 1.00 91.19 72 SER A O 1
ATOM 549 N N . THR A 1 73 ? 10.536 -4.454 -14.434 1.00 90.88 73 THR A N 1
ATOM 550 C CA . THR A 1 73 ? 10.295 -5.626 -13.579 1.00 90.88 73 THR A CA 1
ATOM 551 C C . THR A 1 73 ? 11.601 -6.343 -13.242 1.00 90.88 73 THR A C 1
ATOM 553 O O . THR A 1 73 ? 11.601 -7.432 -12.673 1.00 90.88 73 THR A O 1
ATOM 556 N N . TRP A 1 74 ? 12.738 -5.751 -13.620 1.00 89.94 74 TRP A N 1
ATOM 557 C CA . TRP A 1 74 ? 14.040 -6.352 -13.399 1.00 89.94 74 TRP A CA 1
ATOM 558 C C . TRP A 1 74 ? 14.423 -6.292 -11.921 1.00 89.94 74 TRP A C 1
ATOM 560 O O . TRP A 1 74 ? 14.394 -5.228 -11.302 1.00 89.94 74 TRP A O 1
ATOM 570 N N . TYR A 1 75 ? 14.874 -7.426 -11.403 1.00 87.50 75 TYR A N 1
ATOM 571 C CA . TYR A 1 75 ? 15.577 -7.549 -10.136 1.00 87.50 75 TYR A CA 1
ATOM 572 C C . TYR A 1 75 ? 16.764 -8.503 -10.322 1.00 87.50 75 TYR A C 1
ATOM 574 O O . TYR A 1 75 ? 16.791 -9.315 -11.253 1.00 87.50 75 TYR A O 1
ATOM 582 N N . GLN A 1 76 ? 17.777 -8.384 -9.464 1.00 84.75 76 GLN A N 1
ATOM 583 C CA . GLN A 1 76 ? 18.868 -9.351 -9.439 1.00 84.75 76 GLN A CA 1
ATOM 584 C C . GLN A 1 76 ? 18.342 -10.627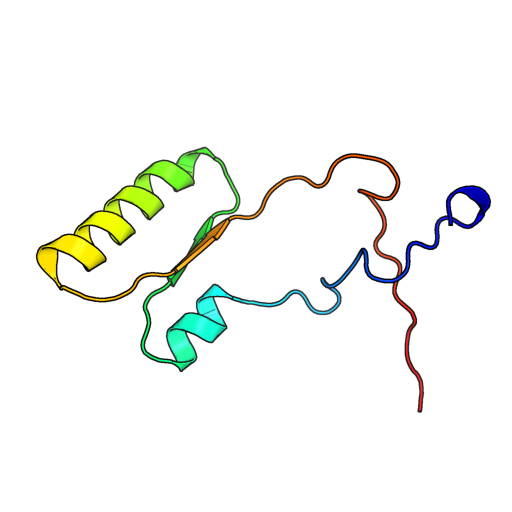 -8.778 1.00 84.75 76 GLN A C 1
ATOM 586 O O . GLN A 1 76 ? 18.103 -10.639 -7.573 1.00 84.75 76 GLN A O 1
ATOM 591 N N . ASP A 1 77 ? 18.167 -11.686 -9.564 1.00 77.88 77 ASP A N 1
ATOM 592 C CA . ASP A 1 77 ? 17.876 -13.013 -9.029 1.00 77.88 77 ASP A CA 1
ATOM 593 C C . ASP A 1 77 ? 19.110 -13.497 -8.257 1.00 77.88 77 ASP A C 1
ATOM 595 O O . ASP A 1 77 ? 20.166 -13.765 -8.844 1.00 77.88 77 ASP A O 1
ATOM 599 N N . TRP A 1 78 ? 19.021 -13.498 -6.927 1.00 72.62 78 TRP A N 1
ATOM 600 C CA . TRP A 1 78 ? 20.110 -13.958 -6.079 1.00 72.62 78 TRP A CA 1
ATOM 601 C C . TRP A 1 78 ? 20.043 -15.477 -5.985 1.00 72.62 78 TRP A C 1
ATOM 603 O O . TRP A 1 78 ? 19.191 -16.035 -5.295 1.00 72.62 78 TRP A O 1
ATOM 613 N N . LYS A 1 79 ? 20.962 -16.146 -6.678 1.00 76.81 79 LYS A N 1
ATOM 614 C CA . LYS A 1 79 ? 21.183 -17.582 -6.530 1.00 76.81 79 LYS A CA 1
ATOM 615 C C . LYS A 1 79 ? 22.330 -17.785 -5.551 1.00 76.81 79 LYS A C 1
ATOM 617 O O . LYS A 1 79 ? 23.414 -17.248 -5.777 1.00 76.81 79 LYS A O 1
ATOM 622 N N . MET A 1 80 ? 22.046 -18.487 -4.453 1.00 60.34 80 MET A N 1
ATOM 623 C CA . MET A 1 80 ? 23.079 -19.014 -3.557 1.00 60.34 80 MET A CA 1
ATOM 624 C C . MET A 1 80 ? 23.857 -20.133 -4.240 1.00 60.34 80 MET A C 1
ATOM 626 O O . MET A 1 80 ? 23.237 -20.867 -5.044 1.00 60.34 80 MET A O 1
#

pLDDT: mean 92.7, std 6.99, range [60.34, 98.56]

Sequence (80 aa):
MVHTGKYPGLYLDAPATDYAGLARSQGVEGETVKILKDLEGALRRGVDKTTRENKPYVIDVKVQREGVGADSTWYQDWKM

Radius of gyration: 16.78 Å; chains: 1; bounding box: 38×27×40 Å

Foldseek 3Di:
DQVVLDDEPLAPPVPHDPVQVVCVVVVAHEDEAEDPVCVVVRVVVQCCCCPVVVGHYYYHYDDQADDRSSPRNDDPPDDD

Secondary structure (DSSP, 8-state):
-TTTT--TTS---TTPP-HHHHHHHTT-EEEEE-SHHHHHHHHHHHHHHHHHS---EEEEE-----STTTT---------